Protein AF-A0A7C3JIX9-F1 (afdb_monomer_lite)

Radius of gyration: 18.17 Å; chains: 1; bounding box: 40×42×39 Å

Secondary structure (DSSP, 8-state):
-----TTTHHHHHHHHHHHHHHHHHHHHTTS--EETTEE-TTHHHHHHHHHHHHHHHHHHHHHHH----------HHHHHHHHHH--

Foldseek 3Di:
DDPCPDQCPLLVVLVVLLVQLVVLQVVLPVWDCDDPVDGTPSVVSNVSSVVSNVVSVVSNVCSNVDSDDPPPPPPPVVVVVVVVVVD

pLDDT: mean 75.91, std 18.21, range [32.31, 95.75]

Sequence (87 aa):
MKIAASKKKDFWAGVMLMSLGGAAIFLARDYPFGSTMRMGAGYFPSILGAILVLFGIYITVVGLRSHETITVHCSFRAVLLLSLSLI

Structure (mmCIF, N/CA/C/O backbone):
data_AF-A0A7C3JIX9-F1
#
_entry.id   AF-A0A7C3JIX9-F1
#
loop_
_atom_site.group_PDB
_atom_site.id
_atom_site.type_symbol
_atom_site.label_atom_id
_atom_site.label_alt_id
_atom_site.label_comp_id
_atom_site.label_asym_id
_atom_site.label_entity_id
_atom_site.label_seq_id
_atom_site.pdbx_PDB_ins_code
_atom_site.Cartn_x
_atom_site.Cartn_y
_atom_site.Cartn_z
_atom_site.occupancy
_atom_site.B_iso_or_equiv
_atom_site.auth_seq_id
_atom_site.auth_comp_id
_atom_site.auth_asym_id
_atom_site.auth_atom_id
_atom_site.pdbx_PDB_model_num
ATOM 1 N N . MET A 1 1 ? -21.353 18.306 17.351 1.00 36.66 1 MET A N 1
ATOM 2 C CA . MET A 1 1 ? -22.163 17.114 17.005 1.00 36.66 1 MET A CA 1
ATOM 3 C C . MET A 1 1 ? -21.209 15.974 16.678 1.00 36.66 1 MET A C 1
ATOM 5 O O . MET A 1 1 ? -20.321 16.156 15.857 1.00 36.66 1 MET A O 1
ATOM 9 N N . LYS A 1 2 ? -21.298 14.864 17.416 1.00 32.31 2 LYS A N 1
ATOM 10 C CA . LYS A 1 2 ? -20.311 13.773 17.435 1.00 32.31 2 LYS A CA 1
ATOM 11 C C . LYS A 1 2 ? -20.780 12.698 16.449 1.00 32.31 2 LYS A C 1
ATOM 13 O O . LYS A 1 2 ? -21.678 11.928 16.767 1.00 32.31 2 LYS A O 1
ATOM 18 N N . ILE A 1 3 ? -20.250 12.707 15.227 1.00 39.94 3 ILE A N 1
ATOM 19 C CA . ILE A 1 3 ? -20.653 11.753 14.185 1.00 39.94 3 ILE A CA 1
ATOM 20 C C . ILE A 1 3 ? -19.920 10.434 14.448 1.00 39.94 3 ILE A C 1
ATOM 22 O O . ILE A 1 3 ? -18.764 10.251 14.072 1.00 39.94 3 ILE A O 1
ATOM 26 N N . ALA A 1 4 ? -20.573 9.537 15.183 1.00 47.34 4 ALA A N 1
ATOM 27 C CA . ALA A 1 4 ? -20.072 8.202 15.482 1.00 47.34 4 ALA A CA 1
ATOM 28 C C . ALA A 1 4 ? -20.254 7.285 14.261 1.00 47.34 4 ALA A C 1
ATOM 30 O O . ALA A 1 4 ? -21.167 6.466 14.207 1.00 47.34 4 ALA A O 1
ATOM 31 N N . ALA A 1 5 ? -19.380 7.396 13.260 1.00 49.72 5 ALA A N 1
ATOM 32 C CA . ALA A 1 5 ? -19.280 6.398 12.190 1.00 49.72 5 ALA A CA 1
ATOM 33 C C . ALA A 1 5 ? -18.495 5.158 12.691 1.00 49.72 5 ALA A C 1
ATOM 35 O O . ALA A 1 5 ? -17.473 4.775 12.127 1.00 49.72 5 ALA A O 1
ATOM 36 N N . SER A 1 6 ? -18.924 4.558 13.807 1.00 54.81 6 SER A N 1
ATOM 37 C CA . SER A 1 6 ? -18.069 3.748 14.702 1.00 54.81 6 SER A CA 1
ATOM 38 C C . SER A 1 6 ? -18.184 2.222 14.568 1.00 54.81 6 SER A C 1
ATOM 40 O O . SER A 1 6 ? -18.034 1.509 15.550 1.00 54.81 6 SER A O 1
ATOM 42 N N . LYS A 1 7 ? -18.399 1.666 13.371 1.00 53.72 7 LYS A N 1
ATOM 43 C CA . LYS A 1 7 ? -18.136 0.214 13.183 1.00 53.72 7 LYS A CA 1
ATOM 44 C C . LYS A 1 7 ? -17.759 -0.175 11.769 1.00 53.72 7 LYS A C 1
ATOM 46 O O . LYS A 1 7 ? -16.977 -1.088 11.561 1.00 53.72 7 LYS A O 1
ATOM 51 N N . LYS A 1 8 ? -18.318 0.528 10.782 1.00 62.75 8 LYS A N 1
ATOM 52 C CA . LYS A 1 8 ? -18.080 0.208 9.373 1.00 62.75 8 LYS A CA 1
ATOM 53 C C . LYS A 1 8 ? -17.012 1.082 8.722 1.00 62.75 8 LYS A C 1
ATOM 55 O O . LYS A 1 8 ? -16.552 0.718 7.654 1.00 62.75 8 LYS A O 1
ATOM 60 N N . LYS A 1 9 ? -16.608 2.207 9.328 1.00 71.25 9 LYS A N 1
ATOM 61 C CA . LYS A 1 9 ? -15.664 3.140 8.694 1.00 71.25 9 LYS A CA 1
ATOM 62 C C . LYS A 1 9 ? -14.308 2.495 8.432 1.00 71.25 9 LYS A C 1
ATOM 64 O O . LYS A 1 9 ? -13.830 2.577 7.313 1.00 71.25 9 LYS A O 1
ATOM 69 N N . ASP A 1 10 ? -13.718 1.845 9.430 1.00 77.50 10 ASP A N 1
ATOM 70 C CA . ASP A 1 10 ? -12.369 1.284 9.283 1.00 77.50 10 ASP A CA 1
ATOM 71 C C . ASP A 1 10 ? -12.386 0.033 8.395 1.00 77.50 10 ASP A C 1
ATOM 73 O O . ASP A 1 10 ? -11.503 -0.147 7.565 1.00 77.50 10 ASP A O 1
ATOM 77 N N . PHE A 1 11 ? -13.472 -0.746 8.449 1.00 81.88 11 PHE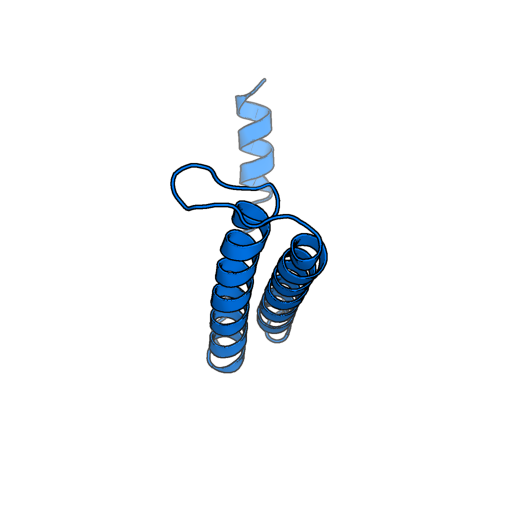 A N 1
ATOM 78 C CA . PHE A 1 11 ? -13.739 -1.807 7.478 1.00 81.88 11 PHE A CA 1
ATOM 79 C C . PHE A 1 11 ? -13.822 -1.270 6.040 1.00 81.88 11 PHE A C 1
ATOM 81 O O . PHE A 1 11 ? -13.104 -1.741 5.164 1.00 81.88 11 PHE A O 1
ATOM 88 N N . TRP A 1 12 ? -14.651 -0.251 5.788 1.00 83.06 12 TRP A N 1
ATOM 89 C CA . TRP A 1 12 ? -14.783 0.357 4.461 1.00 83.06 12 TRP A CA 1
ATOM 90 C C . TRP A 1 12 ? -13.498 1.050 4.004 1.00 83.06 12 TRP A C 1
ATOM 92 O O . TRP A 1 12 ? -13.180 0.990 2.822 1.00 83.06 12 TRP A O 1
ATOM 102 N N . ALA A 1 13 ? -12.733 1.652 4.916 1.00 85.88 13 ALA A N 1
ATOM 103 C CA . ALA A 1 13 ? -11.427 2.228 4.612 1.00 85.88 13 ALA A CA 1
ATOM 104 C C . ALA A 1 13 ? -10.425 1.145 4.181 1.00 85.88 13 ALA A C 1
ATOM 106 O O . ALA A 1 13 ? -9.736 1.320 3.178 1.00 85.88 13 ALA A O 1
ATOM 107 N N . GLY A 1 14 ? -10.384 0.008 4.883 1.00 87.38 14 GLY A N 1
ATOM 108 C CA . GLY A 1 14 ? -9.555 -1.138 4.509 1.00 87.38 14 GLY A CA 1
ATOM 109 C C . GLY A 1 14 ? -9.946 -1.735 3.151 1.00 87.38 14 GLY A C 1
ATOM 110 O O . GLY A 1 14 ? -9.075 -1.973 2.313 1.00 87.38 14 GLY A O 1
ATOM 111 N N . VAL A 1 15 ? -11.251 -1.876 2.888 1.00 89.56 15 VAL A N 1
ATOM 112 C CA . VAL A 1 15 ? -11.785 -2.317 1.585 1.00 89.56 15 VAL A CA 1
ATOM 113 C C . VAL A 1 15 ? -11.432 -1.328 0.470 1.00 89.56 15 VAL A C 1
ATOM 115 O O . VAL A 1 15 ? -11.019 -1.745 -0.612 1.00 89.56 15 VAL A O 1
ATOM 118 N N . MET A 1 16 ? -11.532 -0.020 0.723 1.00 91.50 16 MET A N 1
ATOM 119 C CA . MET A 1 16 ? -11.119 1.004 -0.238 1.00 91.50 16 MET A CA 1
ATOM 120 C C . MET A 1 16 ? -9.622 0.907 -0.547 1.00 91.50 16 MET A C 1
ATOM 122 O O . MET A 1 16 ? -9.266 0.878 -1.724 1.00 91.50 16 MET A O 1
ATOM 126 N N . LEU A 1 17 ? -8.760 0.764 0.468 1.00 92.69 17 LEU A N 1
ATOM 127 C CA . LEU A 1 17 ? -7.317 0.568 0.274 1.00 92.69 17 LEU A CA 1
ATOM 128 C C . LEU A 1 17 ? -7.007 -0.677 -0.565 1.00 92.69 17 LEU A C 1
ATOM 130 O O . LEU A 1 17 ? -6.225 -0.595 -1.513 1.00 92.69 17 LEU A O 1
ATOM 134 N N . MET A 1 18 ? -7.648 -1.808 -0.253 1.00 93.62 18 MET A N 1
ATOM 135 C CA . MET A 1 18 ? -7.526 -3.034 -1.047 1.00 93.62 18 MET A CA 1
ATOM 136 C C . MET A 1 18 ? -7.939 -2.814 -2.499 1.00 93.62 18 MET A C 1
ATOM 138 O O . MET A 1 18 ? -7.225 -3.236 -3.404 1.00 93.62 18 MET A O 1
ATOM 142 N N . SER A 1 19 ? -9.084 -2.167 -2.726 1.00 95.75 19 SER A N 1
ATOM 143 C CA . SER A 1 19 ? -9.614 -1.941 -4.073 1.00 95.75 19 SER A CA 1
ATOM 144 C C . SER A 1 19 ? -8.696 -1.038 -4.898 1.00 95.75 19 SER A C 1
ATOM 146 O O . SER A 1 19 ? -8.424 -1.341 -6.057 1.00 95.75 19 SER A O 1
ATOM 148 N N . LEU A 1 20 ? -8.143 0.012 -4.281 1.00 95.56 20 LEU A N 1
ATOM 149 C CA . LEU A 1 20 ? -7.223 0.937 -4.933 1.00 95.56 20 LEU A CA 1
ATOM 150 C C . LEU A 1 20 ? -5.892 0.253 -5.258 1.00 95.56 20 LEU A C 1
ATOM 152 O O . LEU A 1 20 ? -5.373 0.398 -6.362 1.00 95.56 20 LEU A O 1
ATOM 156 N N . GLY A 1 21 ? -5.353 -0.519 -4.310 1.00 94.56 21 GLY A N 1
ATOM 157 C CA . GLY A 1 21 ? -4.113 -1.266 -4.510 1.00 94.56 21 GLY A CA 1
ATOM 158 C C . GLY A 1 21 ? -4.261 -2.371 -5.557 1.00 94.56 21 GLY A C 1
ATOM 159 O O . GLY A 1 21 ? -3.392 -2.533 -6.413 1.00 94.56 21 GLY A O 1
ATOM 160 N N . GLY A 1 22 ? -5.396 -3.074 -5.555 1.00 95.75 22 GLY A N 1
ATOM 161 C CA . GLY A 1 22 ? -5.745 -4.053 -6.582 1.00 95.75 22 GLY A CA 1
ATOM 162 C C . GLY A 1 22 ? -5.892 -3.416 -7.964 1.00 95.75 22 GLY A C 1
ATOM 163 O O . GLY A 1 22 ? -5.344 -3.940 -8.932 1.00 95.75 22 GLY A O 1
ATOM 164 N N . ALA A 1 23 ? -6.551 -2.256 -8.055 1.00 94.88 23 ALA A N 1
ATOM 165 C CA . ALA A 1 23 ? -6.656 -1.494 -9.297 1.00 94.88 23 ALA A CA 1
ATOM 166 C C . ALA A 1 23 ? -5.280 -1.028 -9.800 1.00 94.88 23 ALA A C 1
ATOM 168 O O . ALA A 1 23 ? -4.998 -1.153 -10.988 1.00 94.88 23 ALA A O 1
ATOM 169 N N . ALA A 1 24 ? -4.396 -0.563 -8.911 1.00 92.31 24 ALA A N 1
ATOM 170 C CA . ALA A 1 24 ? -3.037 -0.166 -9.275 1.00 92.31 24 ALA A CA 1
ATOM 171 C C . ALA A 1 24 ? -2.231 -1.335 -9.864 1.00 92.31 24 ALA A C 1
ATOM 173 O O . ALA A 1 24 ? -1.594 -1.168 -10.902 1.00 92.31 24 ALA A O 1
ATOM 174 N N . ILE A 1 25 ? -2.309 -2.527 -9.260 1.00 92.94 25 ILE A N 1
ATOM 175 C CA . ILE A 1 25 ? -1.677 -3.742 -9.803 1.00 92.94 25 ILE A CA 1
ATOM 176 C C . ILE A 1 25 ? -2.306 -4.124 -11.146 1.00 92.94 25 ILE A C 1
ATOM 178 O O . ILE A 1 25 ? -1.589 -4.508 -12.065 1.00 92.94 25 ILE A O 1
ATOM 182 N N . PHE A 1 26 ? -3.633 -4.029 -11.266 1.00 93.62 26 PHE A N 1
ATOM 183 C CA . PHE A 1 26 ? -4.349 -4.368 -12.494 1.00 93.62 26 PHE A CA 1
ATOM 184 C C . PHE A 1 26 ? -3.925 -3.467 -13.658 1.00 93.62 26 PHE A C 1
ATOM 186 O O . PHE A 1 26 ? -3.538 -3.983 -14.699 1.00 93.62 26 PHE A O 1
ATOM 193 N N . LEU A 1 27 ? -3.894 -2.146 -13.453 1.00 89.94 27 LEU A N 1
ATOM 194 C CA . LEU A 1 27 ? -3.399 -1.187 -14.447 1.00 89.94 27 LEU A CA 1
ATOM 195 C C . LEU A 1 27 ? -1.915 -1.399 -14.759 1.00 89.94 27 LEU A C 1
ATOM 197 O O . LEU A 1 27 ? -1.488 -1.170 -15.884 1.00 89.94 27 LEU A O 1
ATOM 201 N N . ALA A 1 28 ? -1.122 -1.827 -13.776 1.00 88.56 28 ALA A N 1
ATOM 202 C CA . ALA A 1 28 ? 0.305 -2.065 -13.948 1.00 88.56 28 ALA A CA 1
ATOM 203 C C . ALA A 1 28 ? 0.634 -3.339 -14.744 1.00 88.56 28 ALA A C 1
ATOM 205 O O . ALA A 1 28 ? 1.780 -3.482 -15.171 1.00 88.56 28 ALA A O 1
ATOM 206 N N . ARG A 1 29 ? -0.326 -4.254 -14.956 1.00 85.56 29 ARG A N 1
ATOM 207 C CA . ARG A 1 29 ? -0.077 -5.528 -15.656 1.00 85.56 29 ARG A CA 1
ATOM 208 C C . ARG A 1 29 ? 0.315 -5.359 -17.117 1.00 85.56 29 ARG A C 1
ATOM 210 O O . ARG A 1 29 ? 1.103 -6.160 -17.609 1.00 85.56 29 ARG A O 1
ATOM 217 N N . ASP A 1 30 ? -0.207 -4.333 -17.777 1.00 85.75 30 ASP A N 1
ATOM 218 C CA . ASP A 1 30 ? 0.093 -4.055 -19.184 1.00 85.75 30 ASP A CA 1
ATOM 219 C C . ASP A 1 30 ? 1.429 -3.316 -19.365 1.00 85.75 30 ASP A C 1
ATOM 221 O O . ASP A 1 30 ? 1.913 -3.152 -20.486 1.00 85.75 30 ASP A O 1
ATOM 225 N N . TYR A 1 31 ? 2.060 -2.882 -18.268 1.00 85.19 31 TYR A N 1
ATOM 226 C CA . TYR A 1 31 ? 3.332 -2.175 -18.312 1.00 85.19 31 TYR A CA 1
ATOM 227 C C . TYR A 1 31 ? 4.515 -3.115 -18.074 1.00 85.19 31 TYR A C 1
ATOM 229 O O . TYR A 1 31 ? 4.467 -3.996 -17.211 1.00 85.19 31 TYR A O 1
ATOM 237 N N . PRO A 1 32 ? 5.646 -2.890 -18.766 1.00 83.19 32 PRO A N 1
ATOM 238 C CA . PRO A 1 32 ? 6.857 -3.643 -18.501 1.00 83.19 32 PRO A CA 1
ATOM 239 C C . PRO A 1 32 ? 7.310 -3.392 -17.060 1.00 83.19 32 PRO A C 1
ATOM 241 O O . PRO A 1 32 ? 7.476 -2.249 -16.628 1.00 83.19 32 PRO A O 1
ATOM 244 N N . PHE A 1 33 ? 7.527 -4.477 -16.320 1.00 78.81 33 PHE A N 1
ATOM 245 C CA . PHE A 1 33 ? 8.028 -4.431 -14.945 1.00 78.81 33 PHE A CA 1
ATOM 246 C C . PHE A 1 33 ? 9.516 -4.033 -14.897 1.00 78.81 33 PHE A C 1
ATOM 248 O O . PHE A 1 33 ? 9.963 -3.373 -13.965 1.00 78.81 33 PHE A O 1
ATOM 255 N N . GLY A 1 34 ? 10.290 -4.370 -15.935 1.00 81.25 34 GLY A N 1
ATOM 256 C CA . GLY A 1 34 ? 11.731 -4.100 -15.988 1.00 81.25 34 GLY A CA 1
ATOM 257 C C . GLY A 1 34 ? 12.521 -4.903 -14.947 1.00 81.25 34 GLY A C 1
ATOM 258 O O . GLY A 1 34 ? 12.135 -6.014 -14.589 1.00 81.25 34 GLY A O 1
ATOM 259 N N . SER A 1 35 ? 13.638 -4.351 -14.473 1.00 75.88 35 SER A N 1
ATOM 260 C CA . SER A 1 35 ? 14.477 -4.939 -13.417 1.00 75.88 35 SER A CA 1
ATOM 261 C C . SER A 1 35 ? 14.603 -3.986 -12.227 1.00 75.88 35 SER A C 1
ATOM 263 O O . SER A 1 35 ? 14.361 -2.791 -12.358 1.00 75.88 35 SER A O 1
ATOM 265 N N . THR A 1 36 ? 15.037 -4.468 -11.061 1.00 72.75 36 THR A N 1
ATOM 266 C CA . THR A 1 36 ? 15.198 -3.620 -9.861 1.00 72.75 36 THR A CA 1
ATOM 267 C C . THR A 1 36 ? 16.171 -2.452 -10.080 1.00 72.75 36 THR A C 1
ATOM 269 O O . THR A 1 36 ? 16.005 -1.395 -9.481 1.00 72.75 36 THR A O 1
ATOM 272 N N . MET A 1 37 ? 17.159 -2.618 -10.970 1.00 79.25 37 MET A N 1
ATOM 273 C CA . MET A 1 37 ? 18.136 -1.576 -11.329 1.00 79.25 37 MET A CA 1
ATOM 274 C C . MET A 1 37 ? 17.688 -0.685 -12.501 1.00 79.25 37 MET A C 1
ATOM 276 O O . MET A 1 37 ? 18.25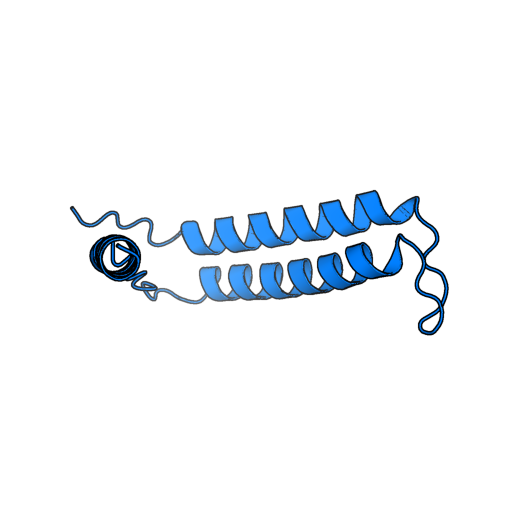0 0.387 -12.713 1.00 79.25 37 MET A O 1
ATOM 280 N N . ARG A 1 38 ? 16.679 -1.109 -13.268 1.00 79.25 38 ARG A N 1
ATOM 281 C CA . ARG A 1 38 ? 16.021 -0.338 -14.332 1.00 79.25 38 ARG A CA 1
ATOM 282 C C . ARG A 1 38 ? 14.523 -0.611 -14.260 1.00 79.25 38 ARG A C 1
ATOM 284 O O . ARG A 1 38 ? 13.990 -1.432 -15.012 1.00 79.25 38 ARG A O 1
ATOM 291 N N . MET A 1 39 ? 13.875 0.045 -13.301 1.00 80.00 39 MET A N 1
ATOM 292 C CA . MET A 1 39 ? 12.450 -0.139 -13.045 1.00 80.00 39 MET A CA 1
ATOM 293 C C . MET A 1 39 ? 11.647 0.299 -14.266 1.00 80.00 39 MET A C 1
ATOM 295 O O . MET A 1 39 ? 11.760 1.438 -14.720 1.00 80.00 39 MET A O 1
ATOM 299 N N . GLY A 1 40 ? 10.851 -0.621 -14.806 1.00 82.50 40 GLY A N 1
ATOM 300 C CA . GLY A 1 40 ? 9.879 -0.292 -15.839 1.00 82.50 40 GLY A CA 1
ATOM 301 C C . GLY A 1 40 ? 8.655 0.399 -15.236 1.00 82.50 40 GLY A C 1
ATOM 302 O O . GLY A 1 40 ? 8.454 0.394 -14.019 1.00 82.50 40 GLY A O 1
ATOM 303 N N . ALA A 1 41 ? 7.818 0.991 -16.088 1.00 85.00 41 ALA A N 1
ATOM 304 C CA . ALA A 1 41 ? 6.648 1.760 -15.659 1.00 85.00 41 ALA A CA 1
ATOM 305 C C . ALA A 1 41 ? 5.664 0.953 -14.783 1.00 85.00 41 ALA A C 1
ATOM 307 O O . ALA A 1 41 ? 4.958 1.542 -13.968 1.00 85.00 41 ALA A O 1
ATOM 308 N N . GLY A 1 42 ? 5.652 -0.383 -14.897 1.00 88.19 42 GLY A N 1
ATOM 309 C CA . GLY A 1 42 ? 4.796 -1.269 -14.099 1.00 88.19 42 GLY A CA 1
ATOM 310 C C . GLY A 1 42 ? 5.333 -1.597 -12.700 1.00 88.19 42 GLY A C 1
ATOM 311 O O . GLY A 1 42 ? 4.562 -2.023 -11.839 1.00 88.19 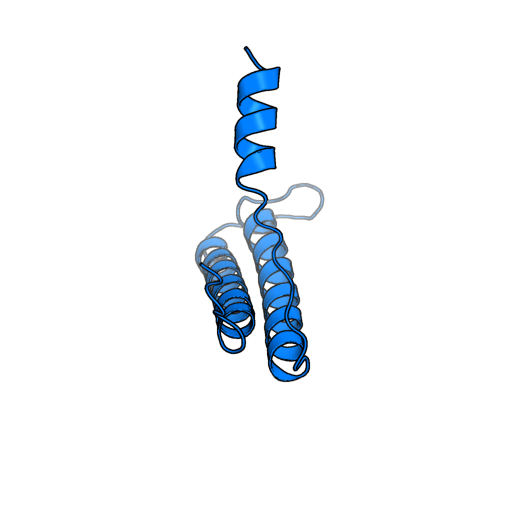42 GLY A O 1
ATOM 312 N N . TYR A 1 43 ? 6.627 -1.382 -12.437 1.00 89.75 43 TYR A N 1
ATOM 313 C CA . TYR A 1 43 ? 7.271 -1.786 -11.180 1.00 89.75 43 TYR A CA 1
ATOM 314 C C . TYR A 1 43 ? 6.710 -1.025 -9.975 1.00 89.75 43 TYR A C 1
ATOM 316 O O . TYR A 1 43 ? 6.264 -1.615 -8.990 1.00 89.75 43 TYR A O 1
ATOM 324 N N . PHE A 1 44 ? 6.708 0.305 -10.073 1.00 89.31 44 PHE A N 1
ATOM 325 C CA . PHE A 1 44 ? 6.258 1.190 -9.004 1.00 89.31 44 PHE A CA 1
ATOM 326 C C . PHE A 1 44 ? 4.781 0.972 -8.633 1.00 89.31 44 PHE A C 1
ATOM 328 O O . PHE A 1 44 ? 4.519 0.665 -7.467 1.00 89.31 44 PHE A O 1
ATOM 335 N N . PRO A 1 45 ? 3.815 1.058 -9.573 1.00 90.69 45 PRO A N 1
ATOM 336 C CA . PRO A 1 45 ? 2.407 0.861 -9.237 1.00 90.69 45 PRO A CA 1
ATOM 337 C C . PRO A 1 45 ? 2.102 -0.554 -8.727 1.00 90.69 45 PRO A C 1
ATOM 339 O O . PRO A 1 45 ? 1.232 -0.705 -7.871 1.00 90.69 45 PRO A O 1
ATOM 342 N N . SER A 1 46 ? 2.852 -1.577 -9.149 1.00 92.75 46 SER A N 1
ATOM 343 C CA . SER A 1 46 ? 2.672 -2.942 -8.640 1.00 92.75 46 SER A CA 1
ATOM 344 C C . SER A 1 46 ? 3.127 -3.110 -7.193 1.00 92.75 46 SER A C 1
ATOM 346 O O . SER A 1 46 ? 2.396 -3.683 -6.386 1.00 92.75 46 SER A O 1
ATOM 348 N N . ILE A 1 47 ? 4.309 -2.600 -6.833 1.00 92.69 47 ILE A N 1
ATOM 349 C CA . ILE A 1 47 ? 4.798 -2.669 -5.446 1.00 92.69 47 ILE A CA 1
ATOM 350 C C . ILE A 1 47 ? 3.948 -1.797 -4.536 1.00 92.69 47 ILE A C 1
ATOM 352 O O . ILE A 1 47 ? 3.542 -2.243 -3.462 1.00 92.69 47 ILE A O 1
ATOM 356 N N . LEU A 1 48 ? 3.644 -0.574 -4.972 1.00 93.88 48 LEU A N 1
ATOM 357 C CA . LEU A 1 48 ? 2.790 0.327 -4.212 1.00 93.88 48 LEU A CA 1
ATOM 358 C C . LEU A 1 48 ? 1.406 -0.297 -4.000 1.00 93.88 48 LEU A C 1
ATOM 360 O O . LEU A 1 48 ? 0.901 -0.301 -2.879 1.00 93.88 48 LEU A O 1
ATOM 364 N N . GLY A 1 49 ? 0.830 -0.893 -5.046 1.00 95.25 49 GLY A N 1
ATOM 365 C CA . GLY A 1 49 ? -0.433 -1.616 -4.969 1.00 95.25 49 GLY A CA 1
ATOM 366 C C . GLY A 1 49 ? -0.376 -2.822 -4.030 1.00 95.25 49 GLY A C 1
ATOM 367 O O . GLY A 1 49 ? -1.286 -3.002 -3.224 1.00 95.25 49 GLY A O 1
ATOM 368 N N . ALA A 1 50 ? 0.709 -3.601 -4.044 1.00 94.81 50 ALA A N 1
ATOM 369 C CA . ALA A 1 50 ? 0.889 -4.731 -3.130 1.00 94.81 50 ALA A CA 1
ATOM 370 C C . ALA A 1 50 ? 0.949 -4.279 -1.661 1.00 94.81 50 ALA A C 1
ATOM 372 O O . ALA A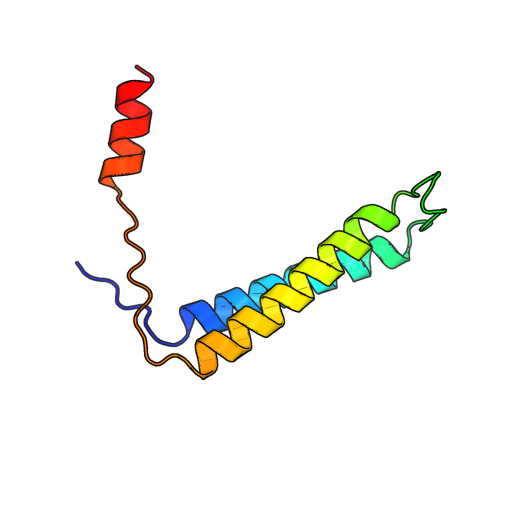 1 50 ? 0.303 -4.880 -0.799 1.00 94.81 50 ALA A O 1
ATOM 373 N N . ILE A 1 51 ? 1.664 -3.185 -1.383 1.00 95.62 51 ILE A N 1
ATOM 374 C CA . ILE A 1 51 ? 1.730 -2.572 -0.050 1.00 95.62 51 ILE A CA 1
ATOM 375 C C . ILE A 1 51 ? 0.343 -2.068 0.376 1.00 95.62 51 ILE A C 1
ATOM 377 O O . ILE A 1 51 ? -0.099 -2.358 1.487 1.00 95.62 51 ILE A O 1
ATOM 381 N N . LEU A 1 52 ? -0.378 -1.370 -0.507 1.00 95.12 52 LEU A N 1
ATOM 382 C CA . LEU A 1 52 ? -1.746 -0.896 -0.260 1.00 95.12 52 LEU A CA 1
ATOM 383 C C . LEU A 1 52 ? -2.709 -2.044 0.060 1.00 95.12 52 LEU A C 1
ATOM 385 O O . LEU A 1 52 ? -3.494 -1.933 1.000 1.00 95.12 52 LEU A O 1
ATOM 389 N N . VAL A 1 53 ? -2.633 -3.157 -0.675 1.00 95.38 53 VAL A N 1
ATOM 390 C CA . VAL A 1 53 ? -3.451 -4.350 -0.412 1.00 95.38 53 VAL A CA 1
ATOM 391 C C . VAL A 1 53 ? -3.106 -4.955 0.949 1.00 95.38 53 VAL A C 1
ATOM 393 O O . VAL A 1 53 ? -4.018 -5.252 1.719 1.00 95.38 53 VAL A O 1
ATOM 396 N N . LEU A 1 54 ? -1.819 -5.081 1.287 1.00 95.62 54 LEU A N 1
ATOM 397 C CA . LEU A 1 54 ? -1.369 -5.573 2.596 1.00 95.62 54 LEU A CA 1
ATOM 398 C C . LEU A 1 54 ? -1.898 -4.711 3.750 1.00 95.62 54 LEU A C 1
ATOM 400 O O . LEU A 1 54 ? -2.483 -5.240 4.699 1.00 95.62 54 LEU A O 1
ATOM 404 N N . PHE A 1 55 ? -1.754 -3.388 3.656 1.00 91.94 55 PHE A N 1
ATOM 405 C CA . PHE A 1 55 ? -2.307 -2.470 4.652 1.00 91.94 55 PHE A CA 1
ATOM 406 C C . PHE A 1 55 ? -3.839 -2.499 4.675 1.00 91.94 55 PHE A C 1
ATOM 408 O O . PHE A 1 55 ? -4.428 -2.454 5.752 1.00 91.94 55 PHE A O 1
ATOM 415 N N . GLY A 1 56 ? -4.496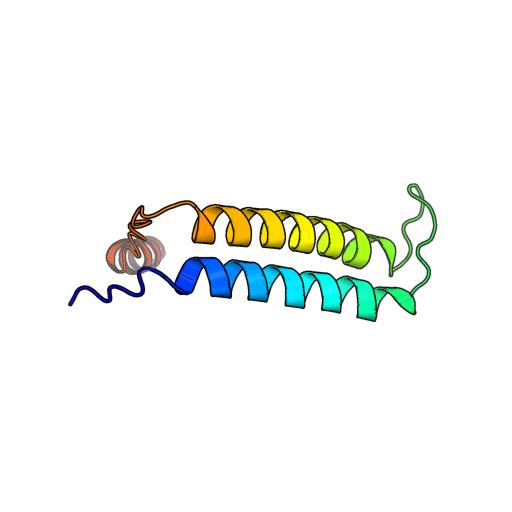 -2.635 3.523 1.00 90.81 56 GLY A N 1
ATOM 416 C CA . GLY A 1 56 ? -5.944 -2.800 3.429 1.00 90.81 56 GLY A CA 1
ATOM 417 C C . GLY A 1 56 ? -6.439 -4.053 4.159 1.00 90.81 56 GLY A C 1
ATOM 418 O O . GLY A 1 56 ? -7.394 -3.963 4.931 1.00 90.81 56 GLY A O 1
ATOM 419 N N . ILE A 1 57 ? -5.754 -5.197 4.006 1.00 92.06 57 ILE A N 1
ATOM 420 C CA . ILE A 1 57 ? -6.017 -6.432 4.775 1.00 92.06 57 ILE A CA 1
ATOM 421 C C . ILE A 1 57 ? -5.863 -6.158 6.262 1.00 92.06 57 ILE A C 1
ATOM 423 O O . ILE A 1 57 ? -6.775 -6.448 7.035 1.00 92.06 57 ILE A O 1
ATOM 427 N N . TYR A 1 58 ? -4.738 -5.565 6.654 1.00 88.25 58 TYR A N 1
ATOM 428 C CA . TYR A 1 58 ? -4.451 -5.275 8.050 1.00 88.25 58 TYR A CA 1
ATOM 429 C C . TYR A 1 58 ? -5.534 -4.394 8.688 1.00 88.25 58 TYR A C 1
ATOM 431 O O . TYR A 1 58 ? -6.107 -4.767 9.710 1.00 88.25 58 TYR A O 1
ATOM 439 N N . ILE A 1 59 ? -5.891 -3.276 8.050 1.00 86.00 59 ILE A N 1
ATOM 440 C CA . ILE A 1 59 ? -6.917 -2.341 8.535 1.00 86.00 59 ILE A CA 1
ATOM 441 C C . ILE A 1 59 ? -8.295 -3.007 8.578 1.00 86.00 59 ILE A C 1
ATOM 443 O O . ILE A 1 59 ? -9.041 -2.802 9.531 1.00 86.00 59 ILE A O 1
ATOM 447 N N . THR A 1 60 ? -8.630 -3.839 7.590 1.00 86.00 60 THR A N 1
ATOM 448 C CA . THR A 1 60 ? -9.905 -4.573 7.560 1.00 86.00 60 THR A CA 1
ATOM 449 C C . THR A 1 60 ? -9.994 -5.571 8.718 1.00 86.00 60 THR A C 1
ATOM 451 O O . THR A 1 60 ? -11.010 -5.623 9.410 1.00 86.00 60 THR A O 1
ATOM 454 N N . VAL A 1 61 ? -8.924 -6.333 8.975 1.00 85.06 61 VAL A N 1
ATOM 455 C CA . VAL A 1 61 ? -8.850 -7.313 10.074 1.00 85.06 61 VAL A CA 1
ATOM 456 C C . VAL A 1 61 ? -8.874 -6.619 11.437 1.00 85.06 61 VAL A C 1
ATOM 458 O O . VAL A 1 61 ? -9.598 -7.057 12.333 1.00 85.06 61 VAL A O 1
ATOM 461 N N . VAL A 1 62 ? -8.130 -5.521 11.592 1.00 80.81 62 VAL A N 1
ATOM 462 C CA . VAL A 1 62 ? -8.135 -4.705 12.814 1.00 80.81 62 VAL A CA 1
ATOM 463 C C . VAL A 1 62 ? -9.502 -4.059 13.020 1.00 80.81 62 VAL A C 1
ATOM 4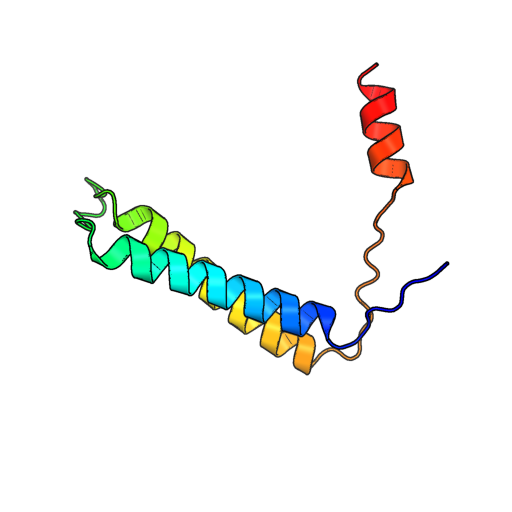65 O O . VAL A 1 62 ? -10.033 -4.146 14.116 1.00 80.81 62 VAL A O 1
ATOM 468 N N . GLY A 1 63 ? -10.129 -3.502 11.985 1.00 75.81 63 GLY A N 1
ATOM 469 C CA . GLY A 1 63 ? -11.476 -2.927 12.065 1.00 75.81 63 GLY A CA 1
ATOM 470 C C . GLY A 1 63 ? -12.567 -3.953 12.394 1.00 75.81 63 GLY A C 1
ATOM 471 O O . GLY A 1 63 ? -13.578 -3.599 12.996 1.00 75.81 63 GLY A O 1
ATOM 472 N N . LEU A 1 64 ? -12.362 -5.232 12.051 1.00 77.25 64 LEU A N 1
ATOM 473 C CA . LEU A 1 64 ? -13.227 -6.335 12.489 1.00 77.25 64 LEU A CA 1
ATOM 474 C C . LEU A 1 64 ? -12.992 -6.729 13.956 1.00 77.25 64 LEU A C 1
ATOM 476 O O . LEU A 1 64 ? -13.945 -7.126 14.626 1.00 77.25 64 LEU A O 1
ATOM 480 N N . ARG A 1 65 ? -11.744 -6.656 14.442 1.00 72.38 65 ARG A N 1
ATOM 481 C CA . ARG A 1 65 ? -11.357 -7.077 15.803 1.00 72.38 65 ARG A CA 1
ATOM 482 C C . ARG A 1 65 ? -11.487 -5.978 16.860 1.00 72.38 65 ARG A C 1
ATOM 484 O O . ARG A 1 65 ? -11.853 -6.280 17.992 1.00 72.38 65 ARG A O 1
ATOM 491 N N . SER A 1 66 ? -11.203 -4.727 16.522 1.00 58.47 66 SER A N 1
ATOM 492 C CA . SER A 1 66 ? -11.262 -3.601 17.451 1.00 58.47 66 SER A CA 1
ATOM 493 C C . SER A 1 66 ? -12.690 -3.080 17.567 1.00 58.47 66 SER A C 1
ATOM 495 O O . SER A 1 66 ? -13.208 -2.393 16.694 1.00 58.47 66 SER A O 1
ATOM 497 N N . HIS A 1 67 ? -13.299 -3.338 18.722 1.00 51.78 67 HIS A N 1
ATOM 498 C CA . HIS A 1 67 ? -14.431 -2.579 19.265 1.00 51.78 67 HIS A CA 1
ATOM 499 C C . HIS A 1 67 ? -13.983 -1.228 19.869 1.00 51.78 67 HIS A C 1
ATOM 501 O O . HIS A 1 67 ? -14.662 -0.672 20.729 1.00 51.78 67 HIS A O 1
ATOM 507 N N . GLU A 1 68 ? -12.836 -0.693 19.444 1.00 48.66 68 GLU A N 1
ATOM 508 C CA . GLU A 1 68 ? -12.297 0.562 19.957 1.00 48.66 68 GLU A CA 1
ATOM 509 C C . GLU A 1 68 ? -12.513 1.697 18.969 1.00 48.66 68 GLU A C 1
ATOM 511 O O . GLU A 1 68 ? -12.128 1.657 17.800 1.00 48.66 68 GLU A O 1
ATOM 516 N N . THR A 1 69 ? -13.157 2.740 19.481 1.00 41.47 69 THR A N 1
ATOM 517 C CA . THR A 1 69 ? -13.368 4.000 18.795 1.00 41.47 69 THR A CA 1
ATOM 518 C C . THR A 1 69 ? -12.019 4.660 18.557 1.00 41.47 69 THR A C 1
ATOM 520 O O . THR A 1 69 ? -11.491 5.317 19.455 1.00 41.47 69 THR A O 1
ATOM 523 N N . ILE A 1 70 ? -11.493 4.545 17.337 1.00 47.62 70 ILE A N 1
ATOM 524 C CA . ILE A 1 70 ? -10.482 5.478 16.850 1.00 47.62 70 ILE A CA 1
ATOM 525 C C . ILE A 1 70 ? -11.124 6.863 16.913 1.00 47.62 70 ILE A C 1
ATOM 527 O O . ILE A 1 70 ? -11.958 7.243 16.085 1.00 47.62 70 ILE A O 1
ATOM 531 N N . THR A 1 71 ? -10.780 7.598 17.965 1.00 41.72 71 THR A N 1
ATOM 532 C CA . THR A 1 71 ? -11.075 9.010 18.137 1.00 41.72 71 THR A CA 1
ATOM 533 C C . THR A 1 71 ? -10.258 9.747 17.093 1.00 41.72 71 THR A C 1
ATOM 535 O O . THR A 1 71 ? -9.156 10.228 17.338 1.00 41.72 71 THR A O 1
ATOM 538 N N . VAL A 1 72 ? -10.802 9.816 15.877 1.00 42.97 72 VAL A N 1
ATOM 539 C CA . VAL A 1 72 ? -10.320 10.742 14.862 1.00 42.97 72 VAL A CA 1
ATOM 540 C C . VAL A 1 72 ? -10.553 12.128 15.447 1.00 42.97 72 VAL A C 1
ATOM 542 O O . VAL A 1 72 ? -11.650 12.681 15.363 1.00 42.97 72 VAL A O 1
ATOM 545 N N . HIS A 1 73 ? -9.537 12.682 16.103 1.00 41.75 73 HIS A N 1
ATOM 546 C CA . HIS A 1 73 ? -9.501 14.094 16.432 1.00 41.75 73 HIS A CA 1
ATOM 547 C C . HIS A 1 73 ? -9.247 14.815 15.104 1.00 41.75 73 HIS A C 1
ATOM 549 O O . HIS A 1 73 ? -8.147 15.274 14.815 1.00 41.75 73 HIS A O 1
ATOM 555 N N . CYS A 1 74 ? -10.265 14.845 14.237 1.00 40.16 74 CYS A N 1
ATOM 556 C CA . CYS A 1 74 ? -10.317 15.760 13.112 1.00 40.16 74 CYS A CA 1
ATOM 557 C C . CYS A 1 74 ? -10.427 17.148 13.740 1.00 40.16 74 CYS A C 1
ATOM 559 O O . CYS A 1 74 ? -11.510 17.650 14.044 1.00 40.16 74 CYS A O 1
ATOM 561 N N . SER A 1 75 ? -9.269 17.701 14.084 1.00 46.59 75 SER A N 1
ATOM 562 C CA . SER A 1 75 ? -9.162 18.999 14.710 1.00 46.59 75 SER A CA 1
ATOM 563 C C . SER A 1 75 ? -9.401 20.017 13.605 1.00 46.59 75 SER A C 1
ATOM 565 O O . SER A 1 75 ? -8.479 20.491 12.953 1.00 46.59 75 SER A O 1
ATOM 567 N N . PHE A 1 76 ? -10.671 20.335 13.368 1.00 45.16 76 PHE A N 1
ATOM 568 C CA . PHE A 1 76 ? -11.086 21.454 12.522 1.00 45.16 76 PHE A CA 1
ATOM 569 C C . PHE A 1 76 ? -10.376 22.757 12.955 1.00 45.16 76 PHE A C 1
ATOM 571 O O . PHE A 1 76 ? -10.047 23.596 12.125 1.00 45.16 76 PHE A O 1
ATOM 578 N N . ARG A 1 77 ? -10.014 22.862 14.247 1.00 52.97 77 ARG A N 1
ATOM 579 C CA . ARG A 1 77 ? -9.126 23.902 14.794 1.00 52.97 77 ARG A CA 1
ATOM 580 C C . ARG A 1 77 ? -7.682 23.826 14.286 1.00 52.97 77 ARG A C 1
ATOM 582 O O . ARG A 1 77 ? -7.081 24.876 14.133 1.00 52.97 77 ARG A O 1
ATOM 589 N N . ALA A 1 78 ? -7.119 22.646 14.023 1.00 57.94 78 ALA A N 1
ATOM 590 C CA . ALA A 1 78 ? -5.748 22.508 13.516 1.00 57.94 78 ALA A CA 1
ATOM 591 C C . ALA A 1 78 ? -5.622 22.913 12.042 1.00 57.94 78 ALA A C 1
ATOM 593 O O . ALA A 1 78 ? -4.638 23.545 11.682 1.00 57.94 78 ALA A O 1
ATOM 594 N N . VAL A 1 79 ? -6.627 22.621 11.209 1.00 65.56 79 VAL A N 1
ATOM 595 C CA . VAL A 1 79 ? -6.656 23.096 9.811 1.00 65.56 79 VAL A CA 1
ATOM 596 C C . VAL A 1 79 ? -6.769 24.623 9.775 1.00 65.56 79 VAL A C 1
ATOM 598 O O . VAL A 1 79 ? -6.031 25.277 9.047 1.00 65.56 79 VAL A O 1
ATOM 601 N N . LEU A 1 80 ? -7.618 25.198 10.634 1.00 68.69 80 LEU A N 1
ATOM 602 C CA . LEU A 1 80 ? -7.809 26.647 10.734 1.00 68.69 80 LEU A CA 1
ATOM 603 C C . LEU A 1 80 ? -6.576 27.359 11.330 1.00 68.69 80 LEU A C 1
ATOM 605 O O . LEU A 1 80 ? -6.200 28.415 10.839 1.00 68.69 80 LEU A O 1
ATOM 609 N N . LEU A 1 81 ? -5.901 26.759 12.323 1.00 69.38 81 LEU A N 1
ATOM 610 C CA . LEU A 1 81 ? -4.637 27.262 12.886 1.00 69.38 81 LEU A CA 1
ATOM 611 C C . LEU A 1 81 ? -3.458 27.149 11.908 1.00 69.38 81 LEU A C 1
ATOM 613 O O . LEU A 1 81 ? -2.619 28.041 11.890 1.00 69.38 81 LEU A O 1
ATOM 617 N N . LEU A 1 82 ? -3.393 26.100 11.081 1.00 72.50 82 LEU A N 1
ATOM 618 C CA . LEU A 1 82 ? -2.369 25.967 10.036 1.00 72.50 82 LEU A CA 1
ATOM 619 C C . LEU A 1 82 ? -2.554 27.004 8.925 1.00 72.50 82 LEU A C 1
ATOM 621 O O . LEU A 1 82 ? -1.575 27.596 8.485 1.00 72.50 82 LEU A O 1
ATOM 625 N N . SER A 1 83 ? -3.795 27.265 8.503 1.00 68.94 83 SER A N 1
ATOM 626 C CA . SER A 1 83 ? -4.089 28.330 7.538 1.00 68.94 83 SER A CA 1
ATOM 627 C C . SER A 1 83 ? -3.849 29.727 8.115 1.00 68.94 83 SER A C 1
ATOM 629 O O . SER A 1 83 ? -3.318 30.577 7.411 1.00 68.94 83 SER A O 1
ATOM 631 N N . LEU A 1 84 ? -4.190 29.961 9.389 1.00 74.12 84 LEU A N 1
ATOM 632 C CA . LEU A 1 84 ? -3.957 31.244 10.062 1.00 74.12 84 LEU A CA 1
ATOM 633 C C . LEU A 1 84 ? -2.474 31.486 10.382 1.00 74.12 84 LEU A C 1
ATOM 635 O O . LEU A 1 84 ? -2.069 32.629 10.486 1.00 74.12 84 LEU A O 1
ATOM 639 N N . SER A 1 85 ? -1.670 30.431 10.539 1.00 65.56 85 SER A N 1
ATOM 640 C CA . SER A 1 85 ? -0.216 30.551 10.714 1.00 65.56 85 SER A CA 1
ATOM 641 C C . SER A 1 85 ? 0.531 30.806 9.401 1.00 65.56 85 SER A C 1
ATOM 643 O O . SER A 1 85 ? 1.712 31.143 9.445 1.00 65.56 85 SER A O 1
ATOM 645 N N . LEU A 1 86 ? -0.107 30.560 8.254 1.00 77.75 86 LEU A N 1
ATOM 646 C CA . LEU A 1 86 ? 0.475 30.777 6.928 1.00 77.75 86 LEU A CA 1
ATOM 647 C C . LEU A 1 86 ? 0.192 32.193 6.390 1.00 77.75 86 LEU A C 1
ATOM 649 O O . LEU A 1 86 ? 0.785 32.585 5.387 1.00 77.75 86 LEU A O 1
ATOM 653 N N . ILE A 1 87 ? -0.715 32.933 7.036 1.00 69.12 87 ILE A N 1
ATOM 654 C CA . ILE A 1 87 ? -1.016 34.346 6.771 1.00 69.12 87 ILE A CA 1
ATOM 655 C C . ILE A 1 87 ? -0.324 35.214 7.825 1.00 69.12 87 ILE A C 1
ATOM 657 O O . ILE A 1 87 ? 0.124 36.318 7.452 1.00 69.12 87 ILE A O 1
#